Protein AF-A0A933TWT3-F1 (afdb_monomer_lite)

Sequence (128 aa):
MTTLDRQLAIKILNEKYTNSRFAYPEEAAESWKVFVKRIVKGEYEGNENEYWNDLDTRDILEEIGYGQSEDVKKIDREFRGTLIHTDIRNWGCDEARTDDWWNFGYPSALTGYLKDKFESDIRFKKKF

pLDDT: mean 89.58, std 10.86, range [47.53, 98.31]

Secondary structure (DSSP, 8-state):
--HHHHHHHHHHHHHH-TT-S-SSHHHHHHHHHHHHHHHHTT-----HHHHHHHHHHHHHHHHTTGGGSHHHHHHHHHHHTTEEEEEEE-S---TT-S--GGGEEEETT--HHHHHHHHHSHHHH---

Structure (mmCIF, N/CA/C/O backbone):
data_AF-A0A933TWT3-F1
#
_entry.id   AF-A0A933TWT3-F1
#
loop_
_atom_site.group_PDB
_atom_site.id
_atom_site.type_symbol
_atom_site.label_atom_id
_atom_site.label_alt_id
_atom_site.label_comp_id
_atom_site.label_asym_id
_atom_site.label_entity_id
_atom_site.label_seq_id
_atom_site.pdbx_PDB_ins_code
_atom_site.Cartn_x
_atom_site.Cartn_y
_atom_site.Cartn_z
_atom_site.occupancy
_atom_site.B_iso_or_equiv
_atom_site.auth_seq_id
_atom_site.auth_comp_id
_atom_site.auth_asym_id
_atom_site.auth_atom_id
_atom_site.pdbx_PDB_model_num
ATOM 1 N N . MET A 1 1 ? -17.670 -3.190 8.007 1.00 78.75 1 MET A N 1
ATOM 2 C CA . MET A 1 1 ? -17.036 -2.994 9.327 1.00 78.75 1 MET A CA 1
ATOM 3 C C . MET A 1 1 ? -18.052 -2.353 10.260 1.00 78.75 1 MET A C 1
ATOM 5 O O . MET A 1 1 ? -18.783 -1.480 9.802 1.00 78.75 1 MET A O 1
ATOM 9 N N . THR A 1 2 ? -18.154 -2.804 11.510 1.00 87.06 2 THR A N 1
ATOM 10 C CA . THR A 1 2 ? -19.086 -2.228 12.495 1.00 87.06 2 THR A CA 1
ATOM 11 C C . THR A 1 2 ? -18.469 -1.029 13.227 1.00 87.06 2 THR A C 1
ATOM 13 O O . THR A 1 2 ? -17.256 -0.818 13.192 1.00 87.06 2 THR A O 1
ATOM 16 N N . THR A 1 3 ? -19.291 -0.241 13.929 1.00 88.69 3 THR A N 1
ATOM 17 C CA . THR A 1 3 ? -18.808 0.847 14.801 1.00 88.69 3 THR A CA 1
ATOM 18 C C . THR A 1 3 ? -17.875 0.335 15.900 1.00 88.69 3 THR A C 1
ATOM 20 O O . THR A 1 3 ? -16.905 1.012 16.235 1.00 88.69 3 THR A O 1
ATOM 23 N N . LEU A 1 4 ? -18.146 -0.861 16.437 1.00 89.00 4 LEU A N 1
ATOM 24 C CA . LEU A 1 4 ? -17.328 -1.477 17.481 1.00 89.00 4 LEU A CA 1
ATOM 25 C C . LEU A 1 4 ? -15.953 -1.887 16.936 1.00 89.00 4 LEU A C 1
ATOM 27 O O . LEU A 1 4 ? -14.940 -1.555 17.546 1.00 89.00 4 LEU A O 1
ATOM 31 N N . ASP A 1 5 ? -15.917 -2.512 15.754 1.00 90.38 5 ASP A N 1
ATOM 32 C CA . ASP A 1 5 ? -14.661 -2.875 15.079 1.00 90.38 5 ASP A CA 1
ATOM 33 C C . ASP A 1 5 ? -13.812 -1.630 14.807 1.00 90.38 5 ASP A C 1
ATOM 35 O O . ASP A 1 5 ? -12.606 -1.620 15.038 1.00 90.38 5 ASP A O 1
ATOM 39 N N . ARG A 1 6 ? -14.458 -0.537 14.380 1.00 92.56 6 ARG A N 1
ATOM 40 C CA . ARG A 1 6 ? -13.778 0.736 14.137 1.00 92.56 6 ARG A CA 1
ATOM 41 C C . ARG A 1 6 ? -13.153 1.309 15.410 1.00 92.56 6 ARG A C 1
ATOM 43 O O . ARG A 1 6 ? -12.017 1.771 15.378 1.00 92.56 6 ARG A O 1
ATOM 50 N N . GLN A 1 7 ? -13.886 1.311 16.524 1.00 94.75 7 GLN A N 1
ATOM 51 C CA . GLN A 1 7 ? -13.370 1.804 17.806 1.00 94.75 7 GLN A CA 1
ATOM 52 C C . GLN A 1 7 ? -12.199 0.955 18.308 1.00 94.75 7 GLN A C 1
ATOM 54 O O . GLN A 1 7 ? -11.223 1.505 18.818 1.00 94.75 7 GLN A O 1
ATOM 59 N N . LEU A 1 8 ? -12.272 -0.365 18.122 1.00 94.56 8 LEU A N 1
ATOM 60 C CA . LEU A 1 8 ? -11.174 -1.268 18.441 1.00 94.56 8 LEU A CA 1
ATOM 61 C C . LEU A 1 8 ? -9.941 -0.981 17.573 1.00 94.56 8 LEU A C 1
ATOM 63 O O . LEU A 1 8 ? -8.852 -0.843 18.121 1.00 94.56 8 LEU A O 1
ATOM 67 N N . ALA A 1 9 ? -10.107 -0.802 16.261 1.00 94.19 9 ALA A N 1
ATOM 68 C CA . ALA A 1 9 ? -9.008 -0.463 15.357 1.00 94.19 9 ALA A CA 1
ATOM 69 C C . ALA A 1 9 ? -8.304 0.845 15.760 1.00 94.19 9 ALA A C 1
ATOM 71 O O . ALA A 1 9 ? -7.079 0.898 15.816 1.00 94.19 9 ALA A O 1
ATOM 72 N N . ILE A 1 10 ? -9.071 1.885 16.116 1.00 95.81 10 ILE A N 1
ATOM 73 C CA . ILE A 1 10 ? -8.526 3.157 16.629 1.00 95.81 10 ILE A CA 1
ATOM 74 C C . ILE A 1 10 ? -7.743 2.938 17.925 1.00 95.81 10 ILE A C 1
ATOM 76 O O . ILE A 1 10 ? -6.675 3.521 18.110 1.00 95.81 10 ILE A O 1
ATOM 80 N N . LYS A 1 11 ? -8.267 2.113 18.836 1.00 96.19 11 LYS A N 1
ATOM 81 C CA . LYS A 1 11 ? -7.588 1.802 20.094 1.00 96.19 11 LYS A CA 1
ATOM 82 C C . LYS A 1 11 ? -6.251 1.102 19.835 1.00 96.19 11 LYS A C 1
ATOM 84 O O . LYS A 1 11 ? -5.234 1.562 20.342 1.00 96.19 11 LYS A O 1
ATOM 89 N N . ILE A 1 12 ? -6.242 0.046 19.017 1.00 95.81 12 ILE A N 1
ATOM 90 C CA . ILE A 1 12 ? -5.021 -0.710 18.695 1.00 95.81 12 ILE A CA 1
ATOM 91 C C . ILE A 1 12 ? -4.000 0.198 18.002 1.00 95.81 12 ILE A C 1
ATOM 93 O O . ILE A 1 12 ? -2.832 0.180 18.384 1.00 95.81 12 ILE A O 1
ATOM 97 N N . LEU A 1 13 ? -4.433 1.031 17.047 1.00 95.06 13 LEU A N 1
ATOM 98 C CA . LEU A 1 13 ? -3.561 1.987 16.359 1.00 95.06 13 LEU A CA 1
ATOM 99 C C . LEU A 1 13 ? -2.826 2.892 17.356 1.00 95.06 13 LEU A C 1
ATOM 101 O O . LEU A 1 13 ? -1.603 2.978 17.324 1.00 95.06 13 LEU A O 1
ATOM 105 N N . ASN A 1 14 ? -3.565 3.510 18.278 1.00 93.94 14 ASN A N 1
ATOM 106 C CA . ASN A 1 14 ? -2.999 4.459 19.235 1.00 93.94 14 ASN A CA 1
ATOM 107 C C . ASN A 1 14 ? -2.175 3.794 20.353 1.00 93.94 14 ASN A C 1
ATOM 109 O O . ASN A 1 14 ? -1.280 4.433 20.899 1.00 93.94 14 ASN A O 1
ATOM 113 N N . GLU A 1 15 ? -2.458 2.537 20.710 1.00 95.06 15 GLU A N 1
ATOM 114 C CA . GLU A 1 15 ? -1.724 1.809 21.758 1.00 95.06 15 GLU A CA 1
ATOM 115 C C . GLU A 1 15 ? -0.457 1.122 21.230 1.00 95.06 15 GLU A C 1
ATOM 117 O O . GLU A 1 15 ? 0.584 1.173 21.884 1.00 95.06 15 GLU A O 1
ATOM 122 N N . LYS A 1 16 ? -0.527 0.481 20.055 1.00 93.50 16 LYS A N 1
ATOM 123 C CA . LYS A 1 16 ? 0.597 -0.270 19.470 1.00 93.50 16 LYS A CA 1
ATOM 124 C C . LYS A 1 16 ? 1.518 0.621 18.639 1.00 93.50 16 LYS A C 1
ATOM 126 O O . LYS A 1 16 ? 2.732 0.436 18.665 1.00 93.50 16 LYS A O 1
ATOM 131 N N . TYR A 1 17 ? 0.958 1.612 17.950 1.00 91.25 17 TYR A N 1
ATOM 132 C CA . TYR A 1 17 ? 1.692 2.502 17.057 1.00 91.25 17 TYR A CA 1
ATOM 133 C C . TYR A 1 17 ? 1.631 3.948 17.552 1.00 91.25 17 TYR A C 1
ATOM 135 O O . TYR A 1 17 ? 1.204 4.858 16.848 1.00 91.25 17 TYR A O 1
ATOM 143 N N . THR A 1 18 ? 2.104 4.171 18.778 1.00 89.19 18 THR A N 1
ATOM 144 C CA . THR A 1 18 ? 2.089 5.480 19.459 1.00 89.19 18 THR A CA 1
ATOM 145 C C . THR A 1 18 ? 2.808 6.597 18.695 1.00 89.19 18 THR A C 1
ATOM 147 O O . THR A 1 18 ? 2.464 7.764 18.851 1.00 89.19 18 THR A O 1
ATOM 150 N N . ASN A 1 19 ? 3.787 6.243 17.857 1.00 88.56 19 ASN A N 1
ATOM 151 C CA . ASN A 1 19 ? 4.528 7.171 16.995 1.00 88.56 19 ASN A CA 1
ATOM 152 C C . ASN A 1 19 ? 4.047 7.147 15.533 1.00 88.56 19 ASN A C 1
ATOM 154 O O . ASN A 1 19 ? 4.727 7.674 14.652 1.00 88.56 19 ASN A O 1
ATOM 158 N N . SER A 1 20 ? 2.913 6.498 15.254 1.00 88.69 20 SER A N 1
ATOM 159 C CA . SER A 1 20 ? 2.304 6.512 13.928 1.00 88.69 20 SER A CA 1
ATOM 160 C C . SER A 1 20 ? 1.981 7.939 13.506 1.00 88.69 20 SER A C 1
ATOM 162 O O . SER A 1 20 ? 1.538 8.762 14.306 1.00 88.69 20 SER A O 1
ATOM 164 N N . ARG A 1 21 ? 2.124 8.215 12.209 1.00 92.19 21 ARG A N 1
ATOM 165 C CA . ARG A 1 21 ? 1.610 9.454 11.609 1.00 92.19 21 ARG A CA 1
ATOM 166 C C . ARG A 1 21 ? 0.082 9.471 11.479 1.00 92.19 21 ARG A C 1
ATOM 168 O O . ARG A 1 21 ? -0.468 10.494 11.088 1.00 92.19 21 ARG A O 1
ATOM 175 N N . PHE A 1 22 ? -0.579 8.341 11.732 1.00 94.81 22 PHE A N 1
ATOM 176 C CA . PHE A 1 22 ? -2.019 8.164 11.576 1.00 94.81 22 PHE A CA 1
ATOM 177 C C . PHE A 1 22 ? -2.710 8.209 12.937 1.00 94.81 22 PHE A C 1
ATOM 179 O O . PHE A 1 22 ? -2.391 7.414 13.819 1.00 94.81 22 PHE A O 1
ATOM 186 N N . ALA A 1 23 ? -3.692 9.096 13.077 1.00 92.50 23 ALA A N 1
ATOM 187 C CA . ALA A 1 23 ? -4.594 9.144 14.225 1.00 92.50 23 ALA A CA 1
ATOM 188 C C . ALA A 1 23 ? -5.811 8.224 14.029 1.00 92.50 23 ALA A C 1
ATOM 190 O O . ALA A 1 23 ? -6.426 7.777 15.003 1.00 92.50 23 ALA A O 1
ATOM 191 N N . TYR A 1 24 ? -6.154 7.931 12.769 1.00 95.88 24 TYR A N 1
ATOM 192 C CA . TYR A 1 24 ? -7.296 7.095 12.408 1.00 95.88 24 TYR A CA 1
ATOM 193 C C . TYR A 1 24 ? -6.937 6.020 11.370 1.00 95.88 24 TYR A C 1
ATOM 195 O O . TYR A 1 24 ? -6.145 6.280 10.462 1.00 95.88 24 TYR A O 1
ATOM 203 N N . PRO A 1 25 ? -7.578 4.834 11.426 1.00 95.00 25 PRO A N 1
ATOM 204 C CA . PRO A 1 25 ? -7.407 3.791 10.413 1.00 95.00 25 PRO A CA 1
ATOM 205 C C . PRO A 1 25 ? -7.717 4.266 8.984 1.00 95.00 25 PRO A C 1
ATOM 207 O O . PRO A 1 25 ? -7.071 3.839 8.031 1.00 95.00 25 PRO A O 1
ATOM 210 N N . GLU A 1 26 ? -8.679 5.185 8.835 1.00 95.56 26 GLU A N 1
ATOM 211 C CA . GLU A 1 26 ? -9.035 5.788 7.547 1.00 95.56 26 GLU A CA 1
ATOM 212 C C . GLU A 1 26 ? -7.856 6.533 6.889 1.00 95.56 26 GLU A C 1
ATOM 214 O O . GLU A 1 26 ? -7.712 6.509 5.668 1.00 95.56 26 GLU A O 1
ATOM 219 N N . GLU A 1 27 ? -6.994 7.177 7.681 1.00 96.56 27 GLU A N 1
ATOM 220 C CA . GLU A 1 27 ? -5.828 7.913 7.173 1.00 96.56 27 GLU A CA 1
ATOM 221 C C . GLU A 1 27 ? -4.755 6.952 6.6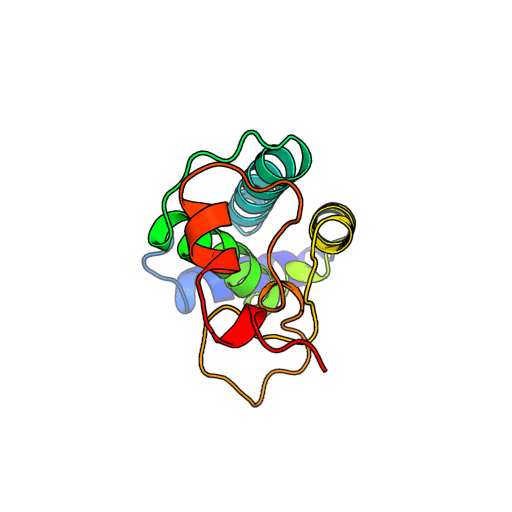55 1.00 96.56 27 GLU A C 1
ATOM 223 O O . GLU A 1 27 ? -4.171 7.183 5.594 1.00 96.56 27 GLU A O 1
ATOM 228 N N . ALA A 1 28 ? -4.545 5.836 7.362 1.00 96.62 28 ALA A N 1
ATOM 229 C CA . ALA A 1 28 ? -3.677 4.755 6.903 1.00 96.62 28 ALA A CA 1
ATOM 230 C C . ALA A 1 28 ? -4.213 4.133 5.602 1.00 96.62 28 ALA A C 1
ATOM 232 O O . ALA A 1 28 ? -3.452 3.914 4.660 1.00 96.62 28 ALA A O 1
ATOM 233 N N . ALA A 1 29 ? -5.529 3.924 5.504 1.00 97.31 29 ALA A N 1
ATOM 234 C CA . ALA A 1 29 ? -6.168 3.400 4.299 1.00 97.31 29 ALA A CA 1
ATOM 235 C C . ALA A 1 29 ? -6.043 4.358 3.102 1.00 97.31 29 ALA A C 1
ATOM 237 O O . ALA A 1 29 ? -5.754 3.913 1.990 1.00 97.31 29 ALA A O 1
ATOM 238 N N . GLU A 1 30 ? -6.202 5.671 3.304 1.00 97.88 30 GLU A N 1
ATOM 239 C CA . GLU A 1 30 ? -5.992 6.647 2.228 1.00 97.88 30 GLU A CA 1
ATOM 240 C C . GLU A 1 30 ? -4.513 6.734 1.828 1.00 97.88 30 GLU A C 1
ATOM 242 O O . GLU A 1 30 ? -4.207 6.805 0.638 1.00 97.88 30 GLU A O 1
ATOM 247 N N . SER A 1 31 ? -3.586 6.645 2.784 1.00 97.56 31 SER A N 1
ATOM 248 C CA . SER A 1 31 ? -2.154 6.564 2.480 1.00 97.56 31 SER A CA 1
ATOM 249 C C . SER A 1 31 ? -1.826 5.329 1.635 1.00 97.56 31 SER A C 1
ATOM 251 O O . SER A 1 31 ? -1.156 5.451 0.609 1.00 97.56 31 SER A O 1
ATOM 253 N N . TRP A 1 32 ? -2.352 4.159 2.012 1.00 97.88 32 TRP A N 1
ATOM 254 C CA . TRP A 1 32 ? -2.209 2.919 1.244 1.00 97.88 32 TRP A CA 1
ATOM 255 C C . TRP A 1 32 ? -2.773 3.063 -0.174 1.00 97.88 32 TRP A C 1
ATOM 257 O O . TRP A 1 32 ? -2.121 2.729 -1.161 1.00 97.88 32 TRP A O 1
ATOM 267 N N . LYS A 1 33 ? -3.958 3.661 -0.307 1.00 98.31 33 LYS A N 1
ATOM 268 C CA . LYS A 1 33 ? -4.588 3.945 -1.601 1.00 98.31 33 LYS A CA 1
ATOM 269 C C . LYS A 1 33 ? -3.743 4.849 -2.493 1.00 98.31 33 LYS A C 1
ATOM 271 O O . LYS A 1 33 ? -3.660 4.607 -3.697 1.00 98.31 33 LYS A O 1
ATOM 276 N N . VAL A 1 34 ? -3.154 5.908 -1.938 1.00 98.00 34 VAL A N 1
ATOM 277 C CA . VAL A 1 34 ? -2.287 6.827 -2.689 1.00 98.00 34 VAL A CA 1
ATOM 278 C C . VAL A 1 34 ? -1.047 6.093 -3.186 1.00 98.00 34 VAL A C 1
ATOM 280 O O . VAL A 1 34 ? -0.723 6.200 -4.370 1.00 98.00 34 VAL A O 1
ATOM 283 N N . PHE A 1 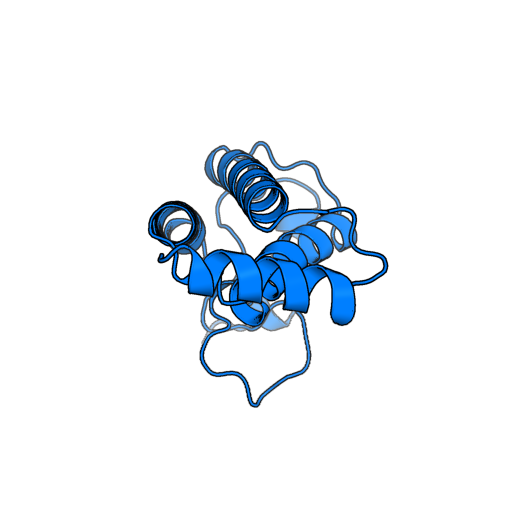35 ? -0.406 5.309 -2.320 1.00 97.75 35 PHE A N 1
ATOM 284 C CA . PHE A 1 35 ? 0.723 4.463 -2.690 1.00 97.75 35 PHE A CA 1
ATOM 285 C C . PHE A 1 35 ? 0.371 3.522 -3.852 1.00 97.75 35 PHE A C 1
ATOM 287 O O . PHE A 1 35 ? 0.994 3.592 -4.914 1.00 97.75 35 PHE A O 1
ATOM 294 N N . VAL A 1 36 ? -0.687 2.717 -3.708 1.00 98.12 36 VAL A N 1
ATOM 295 C CA . VAL A 1 36 ? -1.097 1.743 -4.731 1.00 98.12 36 VAL A CA 1
ATOM 296 C C . VAL A 1 36 ? -1.442 2.423 -6.053 1.00 98.12 36 VAL A C 1
ATOM 298 O O . VAL A 1 36 ? -1.026 1.955 -7.109 1.00 98.12 36 VAL A O 1
ATOM 301 N N . LYS A 1 37 ? -2.128 3.571 -6.027 1.00 98.12 37 LYS A N 1
ATOM 302 C CA . LYS A 1 37 ? -2.419 4.334 -7.250 1.00 98.12 37 LYS A CA 1
ATOM 303 C C . LYS A 1 37 ? -1.157 4.782 -7.979 1.00 98.12 37 LYS A C 1
ATOM 305 O O . LYS A 1 37 ? -1.123 4.710 -9.206 1.00 98.12 37 LYS A O 1
ATOM 310 N N . ARG A 1 38 ? -0.143 5.254 -7.249 1.00 97.69 38 ARG A N 1
ATOM 311 C CA . ARG A 1 38 ? 1.139 5.650 -7.849 1.00 97.69 38 ARG A CA 1
ATOM 312 C C . ARG A 1 38 ? 1.849 4.445 -8.452 1.00 97.69 38 ARG A C 1
ATOM 314 O O . ARG A 1 38 ? 2.322 4.536 -9.578 1.00 97.69 38 ARG A O 1
ATOM 321 N N . ILE A 1 39 ? 1.850 3.310 -7.755 1.00 97.31 39 ILE A N 1
ATOM 322 C CA . ILE A 1 39 ? 2.409 2.051 -8.260 1.00 97.31 39 ILE A CA 1
ATOM 323 C C . ILE A 1 39 ? 1.717 1.611 -9.552 1.00 97.31 39 ILE A C 1
ATOM 325 O O . ILE A 1 39 ? 2.388 1.407 -10.557 1.00 97.31 39 ILE A O 1
ATOM 329 N N . VAL A 1 40 ? 0.385 1.511 -9.555 1.00 96.69 40 VAL A N 1
ATOM 330 C CA . VAL A 1 40 ? -0.403 1.044 -10.713 1.00 96.69 40 VAL A CA 1
ATOM 331 C C . VAL A 1 40 ? -0.150 1.899 -11.956 1.00 96.69 40 VAL A C 1
ATOM 333 O O . VAL A 1 40 ? -0.147 1.383 -13.071 1.00 96.69 40 VAL A O 1
ATOM 336 N N . LYS A 1 41 ? 0.083 3.202 -11.778 1.00 96.25 41 LYS A N 1
ATOM 337 C CA . LYS A 1 41 ? 0.376 4.130 -12.874 1.00 96.25 41 LYS A CA 1
ATOM 338 C C . LYS A 1 41 ? 1.853 4.190 -13.281 1.00 96.25 41 LYS A C 1
ATOM 340 O O . LYS A 1 41 ? 2.164 4.866 -14.256 1.00 96.25 41 LYS A O 1
ATOM 345 N N . GLY A 1 42 ? 2.752 3.534 -12.548 1.00 95.25 42 GLY A N 1
ATOM 346 C CA . GLY A 1 42 ? 4.199 3.693 -12.727 1.00 95.25 42 GLY A CA 1
ATOM 347 C C . GLY A 1 42 ? 4.718 5.085 -12.334 1.00 95.25 42 GLY A C 1
ATOM 348 O O . GLY A 1 42 ? 5.740 5.526 -12.839 1.00 95.25 42 GLY A O 1
ATOM 349 N N . GLU A 1 43 ? 4.009 5.786 -11.444 1.00 95.69 43 GLU A N 1
ATOM 350 C CA . GLU A 1 43 ? 4.307 7.148 -10.954 1.00 95.69 43 GLU A CA 1
ATOM 351 C C . GLU A 1 43 ? 4.933 7.137 -9.538 1.00 95.69 43 GLU A C 1
ATOM 353 O O . GLU A 1 43 ? 4.942 8.145 -8.815 1.00 95.69 43 GLU A O 1
ATOM 358 N N . TYR A 1 44 ? 5.383 5.971 -9.069 1.00 95.69 44 TYR A N 1
ATOM 359 C CA . TYR A 1 44 ? 6.049 5.852 -7.776 1.00 95.69 44 TYR A CA 1
ATOM 360 C C . TYR A 1 44 ? 7.534 6.199 -7.907 1.00 95.69 44 TYR A C 1
ATOM 362 O O . TYR A 1 44 ? 8.286 5.498 -8.577 1.00 95.69 44 TYR A O 1
ATOM 370 N N . GLU A 1 45 ? 7.945 7.278 -7.243 1.00 88.62 45 GLU A N 1
ATOM 371 C CA . GLU A 1 45 ? 9.305 7.840 -7.314 1.00 88.62 45 GLU A CA 1
ATOM 372 C C . GLU A 1 45 ? 10.060 7.737 -5.977 1.00 88.62 45 GLU A C 1
ATOM 374 O O . GLU A 1 45 ? 11.085 8.388 -5.792 1.00 88.62 45 GLU A O 1
ATOM 379 N N . GLY A 1 46 ? 9.538 6.960 -5.022 1.00 89.25 46 GLY A N 1
ATOM 380 C CA . GLY A 1 46 ? 10.172 6.778 -3.717 1.00 89.25 46 GLY A CA 1
ATOM 381 C C . GLY A 1 46 ? 11.456 5.948 -3.790 1.00 89.25 46 GLY A C 1
ATOM 382 O O . GLY A 1 46 ? 11.715 5.232 -4.760 1.00 89.25 46 GLY A O 1
ATOM 383 N N . ASN A 1 47 ? 12.265 6.030 -2.740 1.00 91.94 47 ASN A N 1
ATOM 384 C CA . ASN A 1 47 ? 13.410 5.150 -2.525 1.00 91.94 47 ASN A CA 1
ATOM 385 C C . ASN A 1 47 ? 13.006 3.834 -1.828 1.00 91.94 47 ASN A C 1
ATOM 387 O O . ASN A 1 47 ? 11.846 3.619 -1.487 1.00 91.94 47 ASN A O 1
ATOM 391 N N . GLU A 1 48 ? 13.975 2.939 -1.616 1.00 90.38 48 GLU A N 1
ATOM 392 C CA . GLU A 1 48 ? 13.752 1.616 -1.007 1.00 90.38 48 GLU A CA 1
ATOM 393 C C . GLU A 1 48 ? 13.129 1.702 0.395 1.00 90.38 48 GLU A C 1
ATOM 395 O O . GLU A 1 48 ? 12.155 1.010 0.672 1.00 90.38 48 GLU A O 1
ATOM 400 N N . ASN A 1 49 ? 13.609 2.606 1.251 1.00 90.81 49 ASN A N 1
ATOM 401 C CA . ASN A 1 49 ? 13.057 2.770 2.597 1.00 90.81 49 ASN A CA 1
ATOM 402 C C . ASN A 1 49 ? 11.639 3.353 2.571 1.00 90.81 49 ASN A C 1
ATOM 404 O O . ASN A 1 49 ? 10.804 2.968 3.380 1.00 90.81 49 ASN A O 1
ATOM 408 N N . GLU A 1 50 ? 11.356 4.280 1.655 1.00 93.44 50 GLU A N 1
ATOM 409 C CA . GLU A 1 50 ? 10.002 4.821 1.478 1.00 93.44 50 GLU A CA 1
ATOM 410 C C . GLU A 1 50 ? 9.033 3.735 1.010 1.00 93.44 50 GLU A C 1
ATOM 412 O O . GLU A 1 50 ? 7.934 3.632 1.549 1.00 93.44 50 GLU A O 1
ATOM 417 N N . TYR A 1 51 ? 9.476 2.875 0.090 1.00 94.06 51 TYR A N 1
ATOM 418 C CA . TYR A 1 51 ? 8.695 1.736 -0.378 1.00 94.06 51 TYR A CA 1
ATOM 419 C C . TYR A 1 51 ? 8.370 0.767 0.766 1.00 94.06 51 TYR A C 1
ATOM 421 O O . TYR A 1 51 ? 7.219 0.359 0.914 1.00 94.06 51 TYR A O 1
ATOM 429 N N . TRP A 1 52 ? 9.345 0.456 1.627 1.00 92.06 52 TRP A N 1
ATOM 430 C CA . TRP A 1 52 ? 9.107 -0.370 2.816 1.00 92.06 52 TRP A CA 1
ATOM 431 C C . TRP A 1 52 ? 8.153 0.282 3.812 1.00 92.06 52 TRP A C 1
ATOM 433 O O . TRP A 1 52 ? 7.218 -0.374 4.257 1.00 92.06 52 TRP A O 1
ATOM 443 N N . ASN A 1 53 ? 8.303 1.579 4.081 1.00 91.69 53 ASN A N 1
ATOM 444 C CA . ASN A 1 53 ? 7.383 2.311 4.955 1.00 91.69 53 ASN A CA 1
ATOM 445 C C . ASN A 1 53 ? 5.941 2.334 4.404 1.00 91.69 53 ASN A C 1
ATOM 447 O O . ASN A 1 53 ? 4.968 2.319 5.165 1.00 91.69 53 ASN A O 1
ATOM 451 N N . ASP A 1 54 ? 5.778 2.380 3.080 1.00 94.88 54 ASP A N 1
ATOM 452 C CA . ASP A 1 54 ? 4.463 2.275 2.448 1.00 94.88 54 ASP A CA 1
ATOM 453 C C . ASP A 1 54 ? 3.878 0.855 2.588 1.00 94.88 54 ASP A C 1
ATOM 455 O O . ASP A 1 54 ? 2.682 0.720 2.855 1.00 94.88 54 ASP A O 1
ATOM 459 N N . LEU A 1 55 ? 4.695 -0.206 2.502 1.00 93.94 55 LEU A N 1
ATOM 460 C CA . LEU A 1 55 ? 4.249 -1.577 2.805 1.00 93.94 55 LEU A CA 1
ATOM 461 C C . LEU A 1 55 ? 3.902 -1.772 4.291 1.00 93.94 55 LEU A C 1
ATOM 463 O O . LEU A 1 55 ? 2.903 -2.425 4.596 1.00 93.94 55 LEU A O 1
ATOM 467 N N . ASP A 1 56 ? 4.644 -1.151 5.209 1.00 91.75 56 ASP A N 1
ATOM 468 C CA . ASP A 1 56 ? 4.334 -1.148 6.647 1.00 91.75 56 ASP A CA 1
ATOM 469 C C . ASP A 1 56 ? 2.978 -0.477 6.931 1.00 91.75 56 ASP A C 1
ATOM 471 O O . ASP A 1 56 ? 2.280 -0.821 7.883 1.00 91.75 56 ASP A O 1
ATOM 475 N N . THR A 1 57 ? 2.523 0.438 6.068 1.00 94.69 57 THR A N 1
ATOM 476 C CA . THR A 1 57 ? 1.159 0.983 6.179 1.00 94.69 57 THR A CA 1
ATOM 477 C C . THR A 1 57 ? 0.106 -0.114 5.985 1.00 94.69 57 THR A C 1
ATOM 479 O O . THR A 1 57 ? -0.917 -0.115 6.677 1.00 94.69 57 THR A O 1
ATOM 482 N N . ARG A 1 58 ? 0.340 -1.079 5.085 1.00 94.69 58 ARG A N 1
ATOM 483 C CA . ARG A 1 58 ? -0.569 -2.221 4.911 1.00 94.69 58 ARG A CA 1
ATOM 484 C C . ARG A 1 58 ? -0.490 -3.207 6.073 1.00 94.69 58 ARG A C 1
ATOM 486 O O . ARG A 1 58 ? -1.524 -3.774 6.436 1.00 94.69 58 ARG A O 1
ATOM 493 N N . ASP A 1 59 ? 0.693 -3.365 6.658 1.00 92.06 59 ASP A N 1
ATOM 494 C CA . ASP A 1 59 ? 0.904 -4.132 7.884 1.00 92.06 59 ASP A CA 1
ATOM 495 C C . ASP A 1 59 ? 0.046 -3.592 9.036 1.00 92.06 59 ASP A C 1
ATOM 497 O O . ASP A 1 59 ? -0.790 -4.322 9.575 1.00 92.06 59 ASP A O 1
ATOM 501 N N . ILE A 1 60 ? 0.144 -2.280 9.294 1.00 93.56 60 ILE A N 1
ATOM 502 C CA . ILE A 1 60 ? -0.673 -1.560 10.280 1.00 93.56 60 ILE A CA 1
ATOM 503 C C . ILE A 1 60 ? -2.158 -1.830 10.057 1.00 93.56 60 ILE A C 1
ATOM 505 O O . ILE A 1 60 ? -2.870 -2.178 10.998 1.00 93.56 60 ILE A O 1
ATOM 509 N N . LEU A 1 61 ? -2.640 -1.686 8.818 1.00 94.94 61 LEU A N 1
ATOM 510 C CA . LEU A 1 61 ? -4.052 -1.892 8.495 1.00 94.94 61 LEU A CA 1
ATOM 511 C C . LEU A 1 61 ? -4.530 -3.304 8.844 1.00 94.94 61 LEU A C 1
ATOM 513 O O . LEU A 1 61 ? -5.638 -3.449 9.363 1.00 94.94 61 LEU A O 1
ATOM 517 N N . GLU A 1 62 ? -3.728 -4.333 8.579 1.00 92.94 62 GLU A N 1
ATOM 518 C CA . GLU A 1 62 ? -4.097 -5.700 8.949 1.00 92.94 62 GLU A CA 1
ATOM 519 C C . GLU A 1 62 ? -4.095 -5.891 10.464 1.00 92.94 62 GLU A C 1
ATOM 521 O O . GLU A 1 62 ? -5.062 -6.412 11.013 1.00 92.94 62 GLU A O 1
ATOM 526 N N . GLU A 1 63 ? -3.043 -5.437 11.150 1.00 91.62 63 GLU A N 1
ATOM 527 C CA . GLU A 1 63 ? -2.885 -5.662 12.587 1.00 91.62 63 GLU A CA 1
ATOM 528 C C . GLU A 1 63 ? -3.979 -4.987 13.420 1.00 91.62 63 GLU A C 1
ATOM 530 O O . GLU A 1 63 ? -4.416 -5.527 14.437 1.00 91.62 63 GLU A O 1
ATOM 535 N N . ILE A 1 64 ? -4.464 -3.822 12.981 1.00 94.06 64 ILE A N 1
ATOM 536 C CA . ILE A 1 64 ? -5.586 -3.131 13.633 1.00 94.06 64 ILE A CA 1
ATOM 537 C C . ILE A 1 64 ? -6.958 -3.677 13.195 1.00 94.06 64 ILE A C 1
ATOM 539 O O . ILE A 1 64 ? -7.988 -3.148 13.613 1.00 94.06 64 ILE A O 1
ATOM 543 N N . GLY A 1 65 ? -7.002 -4.697 12.330 1.00 92.88 65 GLY A N 1
ATOM 544 C CA . GLY A 1 65 ? -8.229 -5.315 11.813 1.00 92.88 65 GLY A CA 1
ATOM 545 C C . GLY A 1 65 ? -8.965 -4.501 10.739 1.00 92.88 65 GLY A C 1
ATOM 546 O O . GLY A 1 65 ? -10.038 -4.902 10.283 1.00 92.88 65 GLY A O 1
ATOM 547 N N . TYR A 1 66 ? -8.408 -3.371 10.297 1.00 94.75 66 TYR A N 1
ATOM 548 C CA . TYR A 1 66 ? -9.018 -2.503 9.282 1.00 94.75 66 TYR A CA 1
ATOM 549 C C . TYR A 1 66 ? -8.756 -2.984 7.844 1.00 94.75 66 TYR A C 1
ATOM 551 O O . TYR A 1 66 ? -9.488 -2.619 6.918 1.00 94.75 66 TYR A O 1
ATOM 559 N N . GLY A 1 67 ? -7.769 -3.866 7.655 1.00 92.38 67 GLY A N 1
ATOM 560 C CA . GLY A 1 67 ? -7.445 -4.520 6.384 1.00 92.38 67 GLY A CA 1
ATOM 561 C C . GLY A 1 67 ? -8.608 -5.327 5.803 1.00 92.38 67 GLY A C 1
ATOM 562 O O . GLY A 1 67 ? -8.718 -5.498 4.592 1.00 92.38 67 GLY A O 1
ATOM 563 N N . GLN A 1 68 ? -9.551 -5.743 6.654 1.00 91.00 68 GLN A N 1
ATOM 564 C CA . GLN A 1 68 ? -10.740 -6.491 6.249 1.00 91.00 68 GLN A CA 1
ATOM 565 C C . GLN A 1 68 ? -11.883 -5.611 5.717 1.00 91.00 68 GLN A C 1
ATOM 567 O O . GLN A 1 68 ? -12.908 -6.146 5.273 1.00 91.00 68 GLN A O 1
ATOM 572 N N . SER A 1 69 ? -11.733 -4.282 5.750 1.00 93.38 69 SER A N 1
ATOM 573 C CA . SER A 1 69 ? -12.701 -3.349 5.167 1.00 93.38 69 SER A CA 1
ATOM 574 C C . SER A 1 69 ? -12.778 -3.495 3.641 1.00 93.38 69 SER A C 1
ATOM 576 O O . SER A 1 69 ? -11.791 -3.795 2.971 1.00 93.38 69 SER A O 1
ATOM 578 N N . GLU A 1 70 ? -13.968 -3.281 3.071 1.00 93.50 70 GLU A N 1
ATOM 579 C CA . GLU A 1 70 ? -14.173 -3.406 1.618 1.00 93.50 70 GLU A CA 1
ATOM 580 C C . GLU A 1 70 ? -13.346 -2.394 0.815 1.00 93.50 70 GLU A C 1
ATOM 582 O O . GLU A 1 70 ? -12.881 -2.709 -0.283 1.00 93.50 70 GLU A O 1
ATOM 587 N N . ASP A 1 71 ? -13.104 -1.209 1.381 1.00 91.62 71 ASP A N 1
ATOM 588 C CA . ASP A 1 71 ? -12.267 -0.185 0.762 1.00 91.62 71 ASP A CA 1
ATOM 589 C C . ASP A 1 71 ? -10.811 -0.651 0.653 1.00 91.62 71 ASP A C 1
ATOM 591 O O . ASP A 1 71 ? -10.233 -0.592 -0.435 1.00 91.62 71 ASP A O 1
ATOM 595 N N . VAL A 1 72 ? -10.243 -1.206 1.733 1.00 96.44 72 VAL A N 1
ATOM 596 C CA . VAL A 1 72 ? -8.878 -1.756 1.711 1.00 96.44 72 VAL A CA 1
ATOM 597 C C . VAL A 1 72 ? -8.797 -2.973 0.794 1.00 96.44 72 VAL A C 1
ATOM 599 O O . VAL A 1 72 ? -7.925 -3.016 -0.066 1.00 96.44 72 VAL A O 1
ATOM 602 N N . LYS A 1 73 ? -9.764 -3.897 0.842 1.00 96.06 73 LYS A N 1
ATOM 603 C CA . LYS A 1 73 ? -9.812 -5.055 -0.074 1.00 96.06 73 LYS A CA 1
ATOM 604 C C . LYS A 1 73 ? -9.866 -4.664 -1.549 1.00 96.06 73 LYS A C 1
ATOM 606 O O . LYS A 1 73 ? -9.377 -5.397 -2.413 1.00 96.06 73 LYS A O 1
ATOM 611 N N . LYS A 1 74 ? -10.505 -3.543 -1.889 1.00 96.69 74 LYS A N 1
ATOM 612 C CA . LYS A 1 74 ? -10.507 -3.031 -3.263 1.00 96.69 74 LYS A CA 1
ATOM 613 C C . LYS A 1 74 ? -9.111 -2.562 -3.675 1.00 96.69 74 LYS A C 1
ATOM 615 O O . LYS A 1 74 ? -8.650 -2.970 -4.736 1.00 96.69 74 LYS A O 1
ATOM 620 N N . ILE A 1 75 ? -8.449 -1.781 -2.825 1.00 97.75 75 ILE A N 1
ATOM 621 C CA . ILE A 1 75 ? -7.081 -1.295 -3.052 1.00 97.75 75 ILE A CA 1
ATOM 622 C C . ILE A 1 75 ? -6.099 -2.476 -3.140 1.00 97.75 75 ILE A C 1
ATOM 624 O O . ILE A 1 75 ? -5.281 -2.544 -4.053 1.00 97.75 75 ILE A O 1
ATOM 628 N N . ASP A 1 76 ? -6.243 -3.460 -2.254 1.00 97.69 76 ASP A N 1
ATOM 629 C CA . ASP A 1 76 ? -5.428 -4.674 -2.213 1.00 97.69 76 ASP A CA 1
ATOM 630 C C . ASP A 1 76 ? -5.508 -5.472 -3.517 1.00 97.69 76 ASP A C 1
ATOM 632 O O . ASP A 1 76 ? -4.492 -5.953 -4.014 1.00 97.69 76 ASP A O 1
ATOM 636 N N . ARG A 1 77 ? -6.703 -5.586 -4.116 1.00 97.38 77 ARG A N 1
ATOM 637 C CA . ARG A 1 77 ? -6.871 -6.244 -5.423 1.00 97.38 77 ARG A CA 1
ATOM 638 C C . ARG A 1 77 ? -6.114 -5.525 -6.534 1.00 97.38 77 ARG A C 1
ATOM 640 O O . ARG A 1 77 ? -5.539 -6.197 -7.387 1.00 97.38 77 ARG A O 1
ATOM 647 N N . GLU A 1 78 ? -6.110 -4.193 -6.523 1.00 97.38 78 GLU A N 1
ATOM 648 C CA . GLU A 1 78 ? -5.355 -3.396 -7.494 1.00 97.38 78 GLU A CA 1
ATOM 649 C C . GLU A 1 78 ? -3.851 -3.633 -7.324 1.00 97.38 78 GLU A C 1
ATOM 651 O O . GLU A 1 78 ? -3.183 -3.994 -8.290 1.00 97.38 78 GLU A O 1
ATOM 656 N N . PHE A 1 79 ? -3.333 -3.535 -6.095 1.00 97.62 79 PHE A N 1
ATOM 657 C CA . PHE A 1 79 ? -1.912 -3.757 -5.819 1.00 97.62 79 PHE A CA 1
ATOM 658 C C . PHE A 1 79 ? -1.472 -5.177 -6.166 1.00 97.62 79 PHE A C 1
ATOM 660 O O . PHE A 1 79 ? -0.484 -5.365 -6.874 1.00 97.62 79 PHE A O 1
ATOM 667 N N . ARG A 1 80 ? -2.245 -6.186 -5.750 1.00 96.38 80 ARG A N 1
ATOM 668 C CA . ARG A 1 80 ? -1.953 -7.596 -6.024 1.00 96.38 80 ARG A CA 1
ATOM 669 C C . ARG A 1 80 ? -1.878 -7.897 -7.518 1.00 96.38 80 ARG A C 1
ATOM 671 O O . ARG A 1 80 ? -1.049 -8.702 -7.922 1.00 96.38 80 ARG A O 1
ATOM 678 N N . GLY A 1 81 ? -2.694 -7.227 -8.333 1.00 96.56 81 GLY A N 1
ATOM 679 C CA . GLY A 1 81 ? -2.648 -7.341 -9.793 1.00 96.56 81 GLY A CA 1
ATOM 680 C C . GLY A 1 81 ? -1.361 -6.801 -10.426 1.00 96.56 81 GLY A C 1
ATOM 681 O O . GLY A 1 81 ? -1.091 -7.108 -11.584 1.00 96.56 81 GLY A O 1
ATOM 682 N N . THR A 1 82 ? -0.567 -6.022 -9.686 1.00 96.44 82 THR A N 1
ATOM 683 C CA . THR A 1 82 ? 0.729 -5.506 -10.148 1.00 96.44 82 THR A CA 1
ATOM 684 C C . THR A 1 82 ? 1.910 -6.383 -9.747 1.00 96.44 82 THR A C 1
ATOM 686 O O . THR A 1 82 ? 2.978 -6.237 -10.330 1.00 96.44 82 THR A O 1
ATOM 689 N N . LEU A 1 83 ? 1.761 -7.268 -8.757 1.00 95.81 83 LEU A N 1
ATOM 690 C CA . LEU A 1 83 ? 2.890 -8.008 -8.197 1.00 95.81 83 LEU A CA 1
ATOM 691 C C . LEU A 1 83 ? 3.376 -9.107 -9.148 1.00 95.81 83 LEU A C 1
ATOM 693 O O . LEU A 1 83 ? 2.598 -9.918 -9.649 1.00 95.81 83 LEU A O 1
ATOM 697 N N . ILE A 1 84 ? 4.691 -9.156 -9.342 1.00 94.31 84 ILE A N 1
ATOM 698 C CA . ILE A 1 84 ? 5.410 -10.236 -10.024 1.00 94.31 84 ILE A CA 1
ATOM 699 C C . ILE A 1 84 ? 6.399 -10.878 -9.056 1.00 94.31 84 ILE A C 1
ATOM 701 O O . ILE A 1 84 ? 6.799 -10.248 -8.082 1.00 94.31 84 ILE A O 1
ATOM 705 N N . HIS A 1 85 ? 6.805 -12.123 -9.323 1.00 92.25 85 HIS A N 1
ATOM 706 C CA . HIS A 1 85 ? 7.679 -12.888 -8.420 1.00 92.25 85 HIS A CA 1
ATOM 707 C C . HIS A 1 85 ? 7.088 -13.070 -7.008 1.00 92.25 85 HIS A C 1
ATOM 709 O O . HIS A 1 85 ? 7.783 -12.954 -6.001 1.00 92.25 85 HIS A O 1
ATOM 715 N N . THR A 1 86 ? 5.781 -13.337 -6.928 1.00 91.81 86 THR A N 1
ATOM 716 C CA . THR A 1 86 ? 5.015 -13.461 -5.671 1.00 91.81 86 THR A CA 1
ATOM 717 C C . THR A 1 86 ? 5.372 -14.694 -4.831 1.00 91.81 86 THR A C 1
ATOM 719 O O . THR A 1 86 ? 4.750 -14.950 -3.808 1.00 91.81 86 THR A O 1
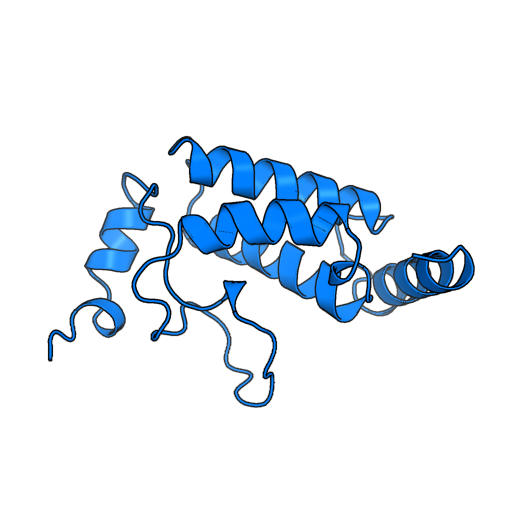ATOM 722 N N . ASP A 1 87 ? 6.327 -15.500 -5.280 1.00 87.56 87 ASP A N 1
ATOM 723 C CA . ASP A 1 87 ? 6.948 -16.600 -4.545 1.00 87.56 87 ASP A CA 1
ATOM 724 C C . ASP A 1 87 ? 8.127 -16.136 -3.671 1.00 87.56 87 ASP A C 1
ATOM 726 O O . ASP A 1 87 ? 8.593 -16.879 -2.808 1.00 87.56 87 ASP A O 1
ATOM 730 N N . ILE A 1 88 ? 8.593 -14.899 -3.861 1.00 87.50 88 ILE A N 1
ATOM 731 C CA . ILE A 1 88 ? 9.757 -14.340 -3.175 1.00 87.50 88 ILE A CA 1
ATOM 732 C C . ILE A 1 88 ? 9.315 -13.265 -2.190 1.00 87.50 88 ILE A C 1
ATOM 734 O O . ILE A 1 88 ? 8.662 -12.298 -2.567 1.00 87.50 88 ILE A O 1
ATOM 738 N N . ARG A 1 89 ? 9.729 -13.392 -0.928 1.00 86.25 89 ARG A N 1
ATOM 739 C CA . ARG A 1 89 ? 9.501 -12.369 0.097 1.00 86.25 89 ARG A CA 1
ATOM 740 C C . ARG A 1 89 ? 10.457 -11.186 -0.090 1.00 86.25 89 ARG A C 1
ATOM 742 O O . ARG A 1 89 ? 11.678 -11.360 -0.183 1.00 86.25 89 ARG A O 1
ATOM 749 N N . ASN A 1 90 ? 9.893 -9.987 -0.107 1.00 80.19 90 ASN A N 1
ATOM 750 C CA . ASN A 1 90 ? 10.587 -8.723 -0.304 1.00 80.19 90 ASN A CA 1
ATOM 751 C C . ASN A 1 90 ? 11.313 -8.235 0.953 1.00 80.19 90 ASN A C 1
ATOM 753 O O . ASN A 1 90 ? 12.490 -7.871 0.883 1.00 80.19 90 ASN A O 1
ATOM 757 N N . TRP A 1 91 ? 10.609 -8.222 2.084 1.00 75.81 91 TRP A N 1
ATOM 758 C CA . TRP A 1 91 ? 11.012 -7.556 3.320 1.00 75.81 91 TRP A CA 1
ATOM 759 C C . TRP A 1 91 ? 10.521 -8.339 4.552 1.00 75.81 91 TRP A C 1
ATOM 761 O O . TRP A 1 91 ? 9.686 -9.223 4.428 1.00 75.81 91 TRP A O 1
ATOM 771 N N . GLY A 1 92 ? 11.046 -8.065 5.748 1.00 63.78 92 GLY A N 1
ATOM 772 C CA . GLY A 1 92 ? 10.556 -8.667 7.001 1.00 63.78 92 GLY A CA 1
ATOM 773 C C . GLY A 1 92 ? 10.927 -10.144 7.243 1.00 63.78 92 GLY A C 1
ATOM 774 O O . GLY A 1 92 ? 11.182 -10.918 6.324 1.00 63.78 92 GLY A O 1
ATOM 775 N N . CYS A 1 93 ? 10.987 -10.518 8.526 1.00 49.91 93 CYS A N 1
ATOM 776 C CA . CYS A 1 93 ? 11.506 -11.803 9.027 1.00 49.91 93 CYS A CA 1
ATOM 777 C C . CYS A 1 93 ? 10.434 -12.665 9.723 1.00 49.91 93 CYS A C 1
ATOM 779 O O . CYS A 1 93 ? 10.759 -13.700 10.298 1.00 49.91 93 CYS A O 1
ATOM 781 N N . ASP A 1 94 ? 9.165 -12.239 9.736 1.00 59.31 94 ASP A N 1
ATOM 782 C CA . ASP A 1 94 ? 8.140 -12.998 10.454 1.00 59.31 94 ASP A CA 1
ATOM 783 C C . ASP A 1 94 ? 7.598 -14.131 9.573 1.00 59.31 94 ASP A C 1
ATOM 785 O O . ASP A 1 94 ? 6.728 -13.944 8.716 1.00 59.31 94 ASP A O 1
ATOM 789 N N . GLU A 1 95 ? 8.200 -15.309 9.738 1.00 55.75 95 GLU A N 1
ATOM 790 C CA . GLU A 1 95 ? 7.855 -16.546 9.031 1.00 55.75 95 GLU A CA 1
ATOM 791 C C . GLU A 1 95 ? 6.506 -17.130 9.488 1.00 55.75 95 GLU A C 1
ATOM 793 O O . GLU A 1 95 ? 5.953 -17.997 8.811 1.00 55.75 95 GLU A O 1
ATOM 798 N N . ALA A 1 96 ? 5.954 -16.668 10.619 1.00 58.91 96 ALA A N 1
ATOM 799 C CA . ALA A 1 96 ? 4.732 -17.224 11.202 1.00 58.91 96 ALA A CA 1
ATOM 800 C C . ALA A 1 96 ? 3.440 -16.617 10.634 1.00 58.91 96 ALA A C 1
ATOM 802 O O . ALA A 1 96 ? 2.347 -17.127 10.897 1.00 58.91 96 ALA A O 1
ATOM 803 N N . ARG A 1 97 ? 3.541 -15.532 9.862 1.00 67.44 97 ARG A N 1
ATOM 804 C CA . ARG A 1 97 ? 2.377 -14.823 9.344 1.00 67.44 97 ARG A CA 1
ATOM 805 C C . ARG A 1 97 ? 1.934 -15.378 7.995 1.00 67.44 97 ARG A C 1
ATOM 807 O O . ARG A 1 97 ? 2.684 -15.356 7.027 1.00 67.44 97 ARG A O 1
ATOM 814 N N . THR A 1 98 ? 0.698 -15.869 7.934 1.00 62.28 98 THR A N 1
ATOM 815 C CA . THR A 1 98 ? 0.138 -16.509 6.731 1.00 62.28 98 THR A CA 1
ATOM 816 C C . THR A 1 98 ? -0.591 -15.548 5.790 1.00 62.28 98 THR A C 1
ATOM 818 O O . THR A 1 98 ? -0.988 -15.949 4.699 1.00 62.28 98 THR A O 1
ATOM 821 N N . ASP A 1 99 ? -0.824 -14.305 6.209 1.00 73.00 99 ASP A N 1
ATOM 822 C CA . ASP A 1 99 ? -1.665 -13.322 5.520 1.00 73.00 99 ASP A CA 1
ATOM 823 C C . ASP A 1 99 ? -0.900 -12.072 5.047 1.00 73.00 99 ASP A C 1
ATOM 825 O O . ASP A 1 99 ? -1.497 -11.014 4.912 1.00 73.00 99 ASP A O 1
ATOM 829 N N . ASP A 1 100 ? 0.393 -12.183 4.727 1.00 87.00 100 ASP A N 1
ATOM 830 C CA . ASP A 1 100 ? 1.282 -11.063 4.371 1.00 87.00 100 ASP A CA 1
ATOM 831 C C . ASP A 1 100 ? 1.612 -10.969 2.869 1.00 87.00 100 ASP A C 1
ATOM 833 O O . ASP A 1 100 ? 2.710 -10.594 2.462 1.00 87.00 100 ASP A O 1
ATOM 837 N N . TRP A 1 101 ? 0.651 -11.294 2.006 1.00 91.06 101 TRP A N 1
ATOM 838 C CA . TRP A 1 101 ? 0.850 -11.362 0.550 1.00 91.06 101 TRP A CA 1
ATOM 839 C C . TRP A 1 101 ? 1.427 -10.077 -0.083 1.00 91.06 101 TRP A C 1
ATOM 841 O O . TRP A 1 101 ? 2.072 -10.167 -1.125 1.00 91.06 101 TRP A O 1
ATOM 851 N N . TRP A 1 102 ? 1.211 -8.892 0.508 1.00 92.12 102 TRP A N 1
ATOM 852 C CA . TRP A 1 102 ? 1.752 -7.610 0.012 1.00 92.12 102 TRP A CA 1
ATOM 853 C C . TRP A 1 102 ? 3.273 -7.507 0.162 1.00 92.12 102 TRP A C 1
ATOM 855 O O . TRP A 1 102 ? 3.898 -6.634 -0.434 1.00 92.12 102 TRP A O 1
ATOM 865 N N . ASN A 1 103 ? 3.857 -8.397 0.960 1.00 90.44 103 ASN A N 1
ATOM 866 C CA . ASN A 1 103 ? 5.279 -8.504 1.226 1.00 90.44 103 ASN A CA 1
ATOM 867 C C . ASN A 1 103 ? 5.984 -9.498 0.279 1.00 90.44 103 ASN A C 1
ATOM 869 O O . ASN A 1 103 ? 7.167 -9.794 0.446 1.00 90.44 103 ASN A O 1
ATOM 873 N N . PHE A 1 104 ? 5.270 -10.039 -0.710 1.00 90.75 104 PHE A N 1
ATOM 874 C CA . PHE A 1 104 ? 5.809 -10.975 -1.690 1.00 90.75 104 PHE A CA 1
ATOM 875 C C . PHE A 1 104 ? 5.799 -10.389 -3.096 1.00 90.75 104 PHE A C 1
ATOM 877 O O . PHE A 1 104 ? 4.763 -9.937 -3.583 1.00 90.75 104 PHE A O 1
ATOM 884 N N . GLY A 1 105 ? 6.934 -10.494 -3.782 1.00 91.94 105 GLY A N 1
ATOM 885 C CA . GLY A 1 105 ? 7.110 -9.974 -5.127 1.00 91.94 105 GLY A CA 1
ATOM 886 C C . GLY A 1 105 ? 7.090 -8.452 -5.175 1.00 91.94 105 GLY A C 1
ATOM 887 O O . GLY A 1 105 ? 6.639 -7.791 -4.250 1.00 91.94 105 GLY A O 1
ATOM 888 N N . TYR A 1 106 ? 7.533 -7.857 -6.272 1.00 93.88 106 TYR A N 1
ATOM 889 C CA . TYR A 1 106 ? 7.488 -6.402 -6.436 1.00 93.88 106 TYR A CA 1
ATOM 890 C C . TYR A 1 106 ? 6.554 -6.013 -7.590 1.00 93.88 106 TYR A C 1
ATOM 892 O O . TYR A 1 106 ? 6.266 -6.843 -8.456 1.00 93.88 106 TYR A O 1
ATOM 900 N N . PRO A 1 107 ? 6.045 -4.770 -7.632 1.00 95.69 107 PRO A N 1
ATOM 901 C CA . PRO A 1 107 ? 5.162 -4.336 -8.702 1.00 9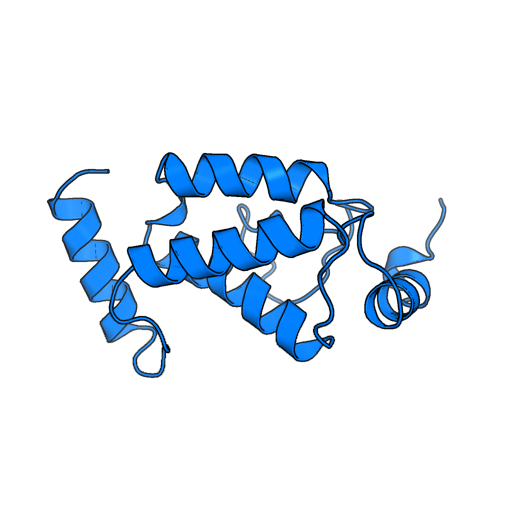5.69 107 PRO A CA 1
ATOM 902 C C . PRO A 1 107 ? 5.867 -4.264 -10.058 1.00 95.69 107 PRO A C 1
ATOM 904 O O . PRO A 1 107 ? 6.877 -3.578 -10.211 1.00 95.69 107 PRO A O 1
ATOM 907 N N . SER A 1 108 ? 5.278 -4.878 -11.083 1.00 95.25 108 SER A N 1
ATOM 908 C CA . SER A 1 108 ? 5.774 -4.862 -12.465 1.00 95.25 108 SER A CA 1
ATOM 909 C C . SER A 1 108 ? 5.823 -3.462 -13.079 1.00 95.25 108 SER A C 1
ATOM 911 O O . SER A 1 108 ? 6.533 -3.239 -14.058 1.00 95.25 108 SER A O 1
ATOM 913 N N . ALA A 1 109 ? 5.033 -2.537 -12.530 1.00 94.69 109 ALA A N 1
ATOM 914 C CA . ALA A 1 109 ? 4.946 -1.148 -12.959 1.00 94.69 109 ALA A CA 1
ATOM 915 C C . ALA A 1 109 ? 6.006 -0.237 -12.310 1.00 94.69 109 ALA A C 1
ATOM 917 O O . ALA A 1 109 ? 6.072 0.938 -12.662 1.00 94.69 109 ALA A O 1
ATOM 918 N N . LEU A 1 110 ? 6.839 -0.744 -11.387 1.00 93.44 110 LEU A N 1
ATOM 919 C CA . LEU A 1 110 ? 7.973 0.028 -10.873 1.00 93.44 110 LEU A CA 1
ATOM 920 C C . LEU A 1 110 ? 8.926 0.414 -12.009 1.00 93.44 110 LEU A C 1
ATOM 922 O O . LEU A 1 110 ? 9.142 -0.342 -12.956 1.00 93.44 110 LEU A O 1
ATOM 926 N N . THR A 1 111 ? 9.538 1.587 -11.879 1.00 88.75 111 THR A N 1
ATOM 927 C CA . THR A 1 111 ? 10.527 2.114 -12.826 1.00 88.75 111 THR A CA 1
ATOM 928 C C . THR A 1 111 ? 11.746 2.668 -12.097 1.00 88.75 111 THR A C 1
ATOM 930 O O . THR A 1 111 ? 11.705 2.906 -10.890 1.00 88.75 111 THR A O 1
ATOM 933 N N . GLY A 1 112 ? 12.832 2.904 -12.835 1.00 89.62 112 GLY A N 1
ATOM 934 C CA . GLY A 1 112 ? 14.036 3.544 -12.309 1.00 89.62 112 GLY A CA 1
ATOM 935 C C . GLY A 1 112 ? 14.719 2.732 -11.207 1.00 89.62 112 GLY A C 1
ATOM 936 O O . GLY A 1 112 ? 14.715 1.503 -11.234 1.00 89.62 112 GLY A O 1
ATOM 937 N N . TYR A 1 113 ? 15.284 3.440 -10.224 1.00 89.69 113 TYR A N 1
ATOM 938 C CA . TYR A 1 113 ? 16.145 2.863 -9.188 1.00 89.69 113 TYR A CA 1
ATOM 939 C C . TYR A 1 113 ? 15.538 1.645 -8.482 1.00 89.69 113 TYR A C 1
ATOM 941 O O . TYR A 1 113 ? 16.222 0.640 -8.306 1.00 89.69 113 TYR A O 1
ATOM 949 N N . LEU A 1 114 ? 14.262 1.710 -8.088 1.00 91.56 114 LEU A N 1
ATOM 950 C CA . LEU A 1 114 ? 13.616 0.605 -7.378 1.00 91.56 114 LEU A CA 1
ATOM 951 C C . LEU A 1 114 ? 13.494 -0.645 -8.242 1.00 91.56 114 LEU A C 1
ATOM 953 O O . LEU A 1 114 ? 13.779 -1.741 -7.767 1.00 91.56 114 LEU A O 1
ATOM 957 N N . LYS A 1 115 ? 13.115 -0.487 -9.514 1.00 91.81 115 LYS A N 1
ATOM 958 C CA . LYS A 1 115 ? 13.057 -1.612 -10.449 1.00 91.81 115 LYS A CA 1
ATOM 959 C C . LYS A 1 115 ? 14.432 -2.262 -10.586 1.00 91.81 115 LYS A C 1
ATOM 961 O O . LYS A 1 115 ? 14.554 -3.468 -10.392 1.00 91.81 115 LYS A O 1
ATOM 966 N N . ASP A 1 116 ? 15.462 -1.456 -10.836 1.00 91.31 116 ASP A N 1
ATOM 967 C CA . ASP A 1 116 ? 16.836 -1.944 -10.986 1.00 91.31 116 ASP A CA 1
ATOM 968 C C . ASP A 1 116 ? 17.323 -2.646 -9.708 1.00 91.31 116 ASP A C 1
ATOM 970 O O . ASP A 1 116 ? 18.001 -3.677 -9.755 1.00 91.31 116 ASP A O 1
ATOM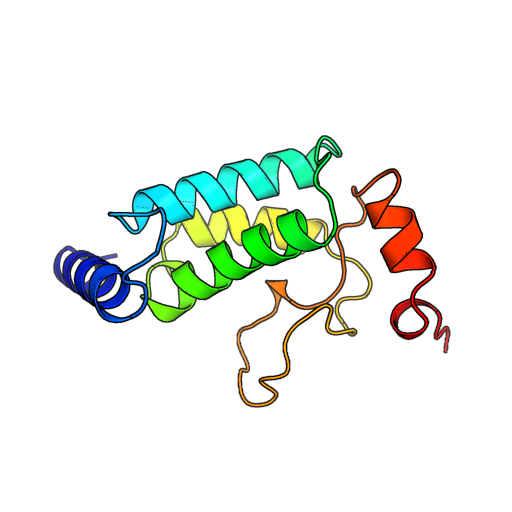 974 N N . LYS A 1 117 ? 16.949 -2.120 -8.538 1.00 90.00 117 LYS A N 1
ATOM 975 C CA . LYS A 1 117 ? 17.256 -2.710 -7.235 1.00 90.00 117 LYS A CA 1
ATOM 976 C C . LYS A 1 117 ? 16.611 -4.088 -7.070 1.00 90.00 117 LYS A C 1
ATOM 978 O O . LYS A 1 117 ? 17.316 -5.027 -6.706 1.00 90.00 117 LYS A O 1
ATOM 983 N N . PHE A 1 118 ? 15.326 -4.232 -7.387 1.00 90.31 118 PHE A N 1
ATOM 984 C CA . PHE A 1 118 ? 14.633 -5.520 -7.330 1.00 90.31 118 PHE A CA 1
ATOM 985 C C . PHE A 1 118 ? 15.176 -6.526 -8.348 1.00 90.31 118 PHE A C 1
ATOM 987 O O . PHE A 1 118 ? 15.488 -7.657 -7.988 1.00 90.31 118 PHE A O 1
ATOM 994 N N . GLU A 1 119 ? 15.367 -6.118 -9.603 1.00 89.69 119 GLU A N 1
ATOM 995 C CA . GLU A 1 119 ? 15.885 -6.995 -10.662 1.00 89.69 119 GLU A CA 1
ATOM 996 C C . GLU A 1 119 ? 17.351 -7.401 -10.433 1.00 89.69 119 GLU A C 1
ATOM 998 O O . GLU A 1 119 ? 17.796 -8.464 -10.880 1.00 89.69 119 GLU A O 1
ATOM 1003 N N . SER A 1 120 ? 18.129 -6.572 -9.728 1.00 89.06 120 SER A N 1
ATOM 1004 C CA . SER A 1 120 ? 19.518 -6.882 -9.380 1.00 89.06 120 SER A CA 1
ATOM 1005 C C . SER A 1 120 ? 19.663 -7.784 -8.150 1.00 89.06 120 SER A C 1
ATOM 1007 O O . SER A 1 120 ? 20.710 -8.434 -8.012 1.00 89.06 120 SER A O 1
ATOM 1009 N N . ASP A 1 121 ? 18.640 -7.877 -7.301 1.00 86.75 121 ASP A N 1
ATOM 1010 C CA . ASP A 1 121 ? 18.643 -8.707 -6.101 1.00 86.75 121 ASP A CA 1
ATOM 1011 C C . ASP A 1 121 ? 18.610 -10.202 -6.464 1.00 86.75 121 ASP A C 1
ATOM 1013 O O . ASP A 1 121 ? 17.822 -10.678 -7.2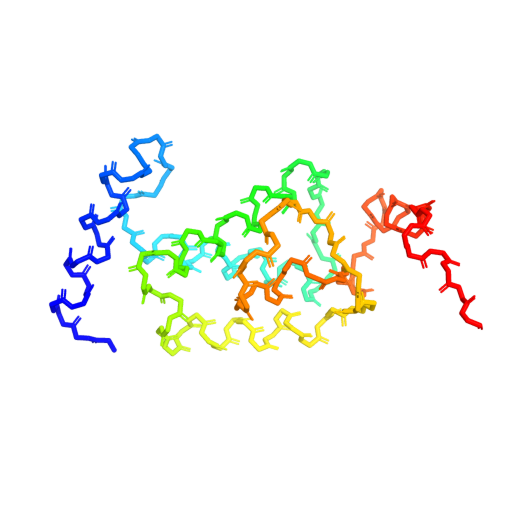83 1.00 86.75 121 ASP A O 1
ATOM 1017 N N . ILE A 1 122 ? 19.522 -10.965 -5.853 1.00 80.88 122 ILE A N 1
ATOM 1018 C CA . ILE A 1 122 ? 19.722 -12.387 -6.143 1.00 80.88 122 ILE A CA 1
ATOM 1019 C C . ILE A 1 122 ? 18.474 -13.230 -5.878 1.00 80.88 122 ILE A C 1
ATOM 1021 O O . ILE A 1 122 ? 18.288 -14.252 -6.542 1.00 80.88 122 ILE A O 1
ATOM 1025 N N . ARG A 1 123 ? 17.610 -12.794 -4.953 1.00 83.06 123 ARG A N 1
ATOM 1026 C CA . ARG A 1 123 ? 16.342 -13.461 -4.651 1.00 83.06 123 ARG A CA 1
ATOM 1027 C C . ARG A 1 123 ? 15.460 -13.531 -5.896 1.00 83.06 123 ARG A C 1
ATOM 1029 O O . ARG A 1 123 ? 14.954 -14.602 -6.202 1.00 83.06 123 ARG A O 1
ATOM 1036 N N . PHE A 1 124 ? 15.394 -12.446 -6.668 1.00 79.50 124 PHE A N 1
ATOM 1037 C CA . PHE A 1 124 ? 14.600 -12.339 -7.900 1.00 79.50 124 PHE A CA 1
ATOM 1038 C C . PHE A 1 124 ? 15.301 -12.883 -9.150 1.00 79.50 124 PHE A C 1
ATOM 1040 O O . PHE A 1 124 ? 14.668 -13.058 -10.189 1.00 79.50 124 PHE A O 1
ATOM 1047 N N . LYS A 1 125 ? 16.599 -13.204 -9.069 1.00 69.62 125 LYS A N 1
ATOM 1048 C CA . LYS A 1 125 ? 17.390 -13.716 -10.203 1.00 69.62 125 LYS A CA 1
ATOM 1049 C C . LYS A 1 125 ? 17.326 -15.226 -10.409 1.00 69.62 125 LYS A C 1
ATOM 1051 O O . LYS A 1 125 ? 17.766 -15.694 -11.462 1.00 69.62 125 LYS A O 1
ATOM 1056 N N . LYS A 1 126 ? 16.834 -16.010 -9.443 1.00 54.25 126 LYS A N 1
ATOM 1057 C CA . LYS A 1 126 ? 16.750 -17.470 -9.596 1.00 54.25 126 LYS A CA 1
ATOM 1058 C C . LYS A 1 126 ? 15.658 -17.843 -10.602 1.00 54.25 126 LYS A C 1
ATOM 1060 O O . LYS A 1 126 ? 14.507 -18.059 -10.250 1.00 54.25 126 LYS A O 1
ATOM 1065 N N . LYS A 1 127 ? 16.057 -17.942 -11.871 1.00 49.50 127 LYS A N 1
ATOM 1066 C CA . LYS A 1 127 ? 15.355 -18.747 -12.870 1.00 49.50 127 LYS A CA 1
ATOM 1067 C C . LYS A 1 127 ? 15.553 -20.219 -12.503 1.00 49.50 127 LYS A C 1
ATOM 1069 O O . LYS A 1 127 ? 16.697 -20.639 -12.322 1.00 49.50 127 LYS A O 1
ATOM 1074 N N . PHE A 1 128 ? 14.452 -20.950 -12.348 1.00 47.53 128 PHE A N 1
ATOM 1075 C CA . PHE A 1 128 ? 14.465 -22.409 -12.443 1.00 47.53 128 PHE A CA 1
ATOM 1076 C C . PHE A 1 128 ? 14.892 -22.830 -13.852 1.00 47.53 128 PHE A C 1
ATOM 1078 O O . PHE A 1 128 ? 14.501 -22.124 -14.814 1.00 47.53 128 PHE A O 1
#

Foldseek 3Di:
DDPVLQVQLLVCCCPVVVVDPDNGLVVLLVLLLVQLVCLLQLNDPDDPVVVVVSLVSCVSCVVSVNCPDPSNVVSVVSNLVQFDQQVFFQDDDPPPDPPSSSRGGDGPSHDDPVVCVQCVDPSNVDDD

Radius of gyration: 15.1 Å; chains: 1; bounding box: 39×32×35 Å